Protein AF-A0A383AUW5-F1 (afdb_monomer_lite)

Structure (mmCIF, N/CA/C/O backbone):
data_AF-A0A383AUW5-F1
#
_entry.id   AF-A0A383AUW5-F1
#
loop_
_atom_site.group_PDB
_atom_site.id
_atom_site.type_symbol
_atom_site.label_atom_id
_atom_site.label_alt_id
_atom_site.label_comp_id
_atom_site.label_asym_id
_atom_site.label_entity_id
_atom_site.label_seq_id
_atom_site.pdbx_PDB_ins_code
_atom_site.Cartn_x
_atom_site.Cartn_y
_atom_site.Cartn_z
_atom_site.occupancy
_atom_site.B_iso_or_equiv
_atom_site.auth_seq_id
_atom_site.auth_comp_id
_atom_site.auth_asym_id
_atom_site.auth_atom_id
_atom_site.pdbx_PDB_model_num
ATOM 1 N N . MET A 1 1 ? 10.424 -2.467 -4.030 1.00 92.00 1 MET A N 1
ATOM 2 C CA . MET A 1 1 ? 9.658 -3.271 -3.061 1.00 92.00 1 MET A CA 1
ATOM 3 C C . MET A 1 1 ? 8.206 -3.440 -3.496 1.00 92.00 1 MET A C 1
ATOM 5 O O . MET A 1 1 ? 7.816 -4.571 -3.729 1.00 92.00 1 MET A O 1
ATOM 9 N N . GLY A 1 2 ? 7.433 -2.362 -3.703 1.00 94.75 2 GLY A N 1
ATOM 10 C CA . GLY A 1 2 ? 6.014 -2.470 -4.097 1.00 94.75 2 GLY A CA 1
ATOM 11 C C . GLY A 1 2 ? 5.745 -3.400 -5.287 1.00 94.75 2 GLY A C 1
ATOM 12 O O . GLY A 1 2 ? 4.968 -4.336 -5.158 1.00 94.75 2 GLY A O 1
ATOM 13 N N . ALA A 1 3 ? 6.482 -3.232 -6.393 1.00 96.12 3 ALA A N 1
ATOM 14 C CA . ALA A 1 3 ? 6.329 -4.081 -7.579 1.00 96.12 3 ALA A CA 1
ATOM 15 C C . ALA A 1 3 ? 6.512 -5.585 -7.289 1.00 96.12 3 ALA A C 1
ATOM 17 O O . ALA A 1 3 ? 5.688 -6.393 -7.697 1.00 96.12 3 ALA A O 1
ATOM 18 N N . SER A 1 4 ? 7.541 -5.962 -6.521 1.00 95.94 4 SER A N 1
ATOM 19 C CA . SER A 1 4 ? 7.782 -7.371 -6.184 1.00 95.94 4 SER A CA 1
ATOM 20 C C . SER A 1 4 ? 6.696 -7.963 -5.290 1.00 95.94 4 SER A C 1
ATOM 22 O O . SER A 1 4 ? 6.345 -9.125 -5.451 1.00 95.94 4 SER A O 1
ATOM 24 N N . VAL A 1 5 ? 6.151 -7.170 -4.361 1.00 95.94 5 VAL A N 1
ATOM 25 C CA . VAL A 1 5 ? 5.039 -7.610 -3.504 1.00 95.94 5 VAL A CA 1
ATOM 26 C C . VAL A 1 5 ? 3.761 -7.765 -4.329 1.00 95.94 5 VAL A C 1
ATOM 28 O O . VAL A 1 5 ? 3.068 -8.766 -4.181 1.00 95.94 5 VAL A O 1
ATOM 31 N N . GLY A 1 6 ? 3.493 -6.835 -5.251 1.00 95.56 6 GLY A N 1
ATOM 32 C CA . GLY A 1 6 ? 2.365 -6.931 -6.178 1.00 95.56 6 GLY A CA 1
ATOM 33 C C . GLY A 1 6 ? 2.405 -8.208 -7.022 1.00 95.56 6 GLY A C 1
ATOM 34 O O . GLY A 1 6 ? 1.420 -8.937 -7.077 1.00 95.56 6 GLY A O 1
ATOM 35 N N . VAL A 1 7 ? 3.565 -8.550 -7.594 1.00 94.62 7 VAL A N 1
ATOM 36 C CA . VAL A 1 7 ? 3.743 -9.823 -8.326 1.00 94.62 7 VAL A CA 1
ATOM 37 C C . VAL A 1 7 ? 3.517 -11.038 -7.435 1.00 94.62 7 VAL A C 1
ATOM 39 O O . VAL A 1 7 ? 2.919 -12.014 -7.874 1.00 94.62 7 VAL A O 1
ATOM 42 N N . ALA A 1 8 ? 4.003 -11.012 -6.195 1.00 94.44 8 ALA A N 1
ATOM 43 C CA . ALA A 1 8 ? 3.824 -12.133 -5.278 1.00 94.44 8 ALA A CA 1
ATOM 44 C C . ALA A 1 8 ? 2.348 -12.341 -4.886 1.00 94.44 8 ALA A C 1
ATOM 46 O O . ALA A 1 8 ? 1.936 -13.477 -4.652 1.00 94.44 8 ALA A O 1
ATOM 47 N N . ALA A 1 9 ? 1.557 -11.265 -4.836 1.00 93.50 9 ALA A N 1
ATOM 48 C CA . ALA A 1 9 ? 0.133 -11.314 -4.518 1.00 93.50 9 ALA A CA 1
ATOM 49 C C . ALA A 1 9 ? -0.740 -11.769 -5.699 1.00 93.50 9 ALA A C 1
ATOM 51 O O . ALA A 1 9 ? -1.753 -12.428 -5.469 1.00 93.50 9 ALA A O 1
ATOM 52 N N . SER A 1 10 ? -0.341 -11.467 -6.943 1.00 93.88 10 SER A N 1
ATOM 53 C CA . SER A 1 10 ? -1.170 -11.660 -8.143 1.00 93.88 10 SER A CA 1
ATOM 54 C C . SER A 1 10 ? -1.780 -13.057 -8.347 1.00 93.88 10 SER A C 1
ATOM 56 O O . SER A 1 10 ? -2.892 -13.112 -8.860 1.00 93.88 10 SER A O 1
ATOM 58 N N . PRO A 1 11 ? -1.170 -14.188 -7.925 1.00 93.38 11 PRO A N 1
ATOM 59 C CA . PRO A 1 11 ? -1.800 -15.502 -8.081 1.00 93.38 11 PRO A CA 1
ATOM 60 C C . PRO A 1 11 ? -3.029 -15.734 -7.189 1.00 93.38 11 PRO A C 1
ATOM 62 O O . PRO A 1 11 ? -3.733 -16.718 -7.393 1.00 93.38 11 PRO A O 1
ATOM 65 N N . ASN A 1 12 ? -3.252 -14.889 -6.176 1.00 93.88 12 ASN A N 1
ATOM 66 C CA . ASN A 1 12 ? -4.279 -15.085 -5.147 1.00 93.88 12 ASN A CA 1
ATOM 67 C C . ASN A 1 12 ? -5.390 -14.023 -5.188 1.00 93.88 12 ASN A C 1
ATOM 69 O O . ASN A 1 12 ? -6.233 -14.001 -4.294 1.00 93.88 12 ASN A O 1
ATOM 73 N N . VAL A 1 13 ? -5.365 -13.121 -6.171 1.00 94.94 13 VAL A N 1
ATOM 74 C CA . VAL A 1 13 ? -6.309 -12.001 -6.299 1.00 94.94 13 VAL A CA 1
ATOM 75 C C . VAL A 1 13 ? -6.723 -11.823 -7.757 1.00 94.94 13 VAL A C 1
ATOM 77 O O . VAL A 1 13 ? -5.981 -12.208 -8.658 1.00 94.94 13 VAL A O 1
ATOM 80 N N . ASP A 1 14 ? -7.880 -11.203 -7.996 1.00 95.25 14 ASP A N 1
ATOM 81 C CA . ASP A 1 14 ? -8.392 -10.978 -9.356 1.00 95.25 14 ASP A CA 1
ATOM 82 C C . ASP A 1 14 ? -7.496 -10.039 -10.171 1.00 95.25 14 ASP A C 1
ATOM 84 O O . ASP A 1 14 ? -7.288 -10.226 -11.371 1.00 95.25 14 ASP A O 1
ATOM 88 N N . SER A 1 15 ? -6.958 -9.006 -9.522 1.00 95.00 15 SER A N 1
ATOM 89 C CA . SER A 1 15 ? -6.038 -8.066 -10.150 1.00 95.00 15 SER A CA 1
ATOM 90 C C . SER A 1 15 ? -5.160 -7.362 -9.123 1.00 95.00 15 SER A C 1
ATOM 92 O O . SER A 1 15 ? -5.505 -7.252 -7.947 1.00 95.00 15 SER A O 1
ATOM 94 N N . VAL A 1 16 ? -4.010 -6.868 -9.582 1.00 97.81 16 VAL A N 1
ATOM 95 C CA . VAL A 1 16 ? -3.148 -5.980 -8.800 1.00 97.81 16 VAL A CA 1
ATOM 96 C C . VAL A 1 16 ? -3.009 -4.670 -9.559 1.00 97.81 16 VAL A C 1
ATOM 98 O O . VAL A 1 16 ? -2.374 -4.609 -10.616 1.00 97.81 16 VAL A O 1
ATOM 101 N N . ILE A 1 17 ? -3.623 -3.628 -9.006 1.00 98.19 17 ILE A N 1
ATOM 102 C CA . ILE A 1 17 ? -3.615 -2.274 -9.558 1.00 98.19 17 ILE A CA 1
ATOM 103 C C . ILE A 1 17 ? -2.656 -1.362 -8.785 1.00 98.19 17 ILE A C 1
ATOM 105 O O . ILE A 1 17 ? -2.339 -1.604 -7.620 1.00 98.19 17 ILE A O 1
ATOM 109 N N . TRP A 1 18 ? -2.184 -0.298 -9.432 1.00 98.25 18 TRP A N 1
ATOM 110 C CA . TRP A 1 18 ? -1.379 0.743 -8.790 1.00 98.25 18 TRP A CA 1
ATOM 111 C C . TRP A 1 18 ? -1.683 2.129 -9.372 1.00 98.25 18 TRP A C 1
ATOM 113 O O . TRP A 1 18 ? -2.036 2.257 -10.544 1.00 98.25 18 TRP A O 1
ATOM 123 N N . ALA A 1 19 ? -1.522 3.172 -8.552 1.00 97.69 19 ALA A N 1
ATOM 124 C CA . ALA A 1 19 ? -1.683 4.562 -8.976 1.00 97.69 19 ALA A CA 1
ATOM 125 C C . ALA A 1 19 ? -0.373 5.099 -9.582 1.00 97.69 19 ALA A C 1
ATOM 127 O O . ALA A 1 19 ? 0.582 5.401 -8.852 1.00 97.69 19 ALA A O 1
ATOM 128 N N . GLY A 1 20 ? -0.319 5.170 -10.913 1.00 96.62 20 GLY A N 1
ATOM 129 C CA . GLY A 1 20 ? 0.867 5.558 -11.674 1.00 96.62 20 GLY A CA 1
ATOM 130 C C . GLY A 1 20 ? 0.971 7.037 -12.039 1.00 96.62 20 GLY A C 1
ATOM 131 O O . GLY A 1 20 ? 2.036 7.447 -12.491 1.00 96.62 20 GLY A O 1
ATOM 132 N N . ASP A 1 21 ? -0.071 7.844 -11.836 1.00 96.75 21 ASP A N 1
ATOM 133 C CA . ASP A 1 21 ? -0.002 9.276 -12.157 1.00 96.75 21 ASP A CA 1
ATOM 134 C C . ASP A 1 21 ? 1.106 9.974 -11.348 1.00 96.75 21 ASP A C 1
ATOM 136 O O . ASP A 1 21 ? 1.353 9.663 -10.179 1.00 96.75 21 ASP A O 1
ATOM 140 N N . ASP A 1 22 ? 1.820 10.889 -12.009 1.00 94.44 22 ASP A N 1
ATOM 141 C CA . ASP A 1 22 ? 2.963 11.643 -11.473 1.00 94.44 22 ASP A CA 1
ATOM 142 C C . ASP A 1 22 ? 4.142 10.784 -10.973 1.00 94.44 22 ASP A C 1
ATOM 144 O O . ASP A 1 22 ? 5.042 11.265 -10.272 1.00 94.44 22 ASP A O 1
ATOM 148 N N . ARG A 1 23 ? 4.190 9.495 -11.341 1.00 95.00 23 ARG A N 1
ATOM 149 C CA . ARG A 1 23 ? 5.305 8.610 -10.994 1.00 95.00 23 ARG A CA 1
ATOM 150 C C . ARG A 1 23 ? 6.410 8.665 -12.038 1.00 95.00 23 ARG A C 1
ATOM 152 O O . ARG A 1 23 ? 6.220 8.910 -13.224 1.00 95.00 23 ARG A O 1
ATOM 159 N N . SER A 1 24 ? 7.633 8.435 -11.570 1.00 96.19 24 SER A N 1
ATOM 160 C CA . SER A 1 24 ? 8.810 8.457 -12.433 1.00 96.19 24 SER A CA 1
ATOM 161 C C . SER A 1 24 ? 8.787 7.321 -13.454 1.00 96.19 24 SER A C 1
ATOM 163 O O . SER A 1 24 ? 8.270 6.236 -13.177 1.00 96.19 24 SER A O 1
ATOM 165 N N . LYS A 1 25 ? 9.467 7.518 -14.591 1.00 97.19 25 LYS A N 1
ATOM 166 C CA . LYS A 1 25 ? 9.671 6.481 -15.619 1.00 97.19 25 LYS A CA 1
ATOM 167 C C . LYS A 1 25 ? 10.160 5.153 -15.026 1.00 97.19 25 LYS A C 1
ATOM 169 O O . LYS A 1 25 ? 9.617 4.103 -15.336 1.00 97.19 25 LYS A O 1
ATOM 174 N N . ALA A 1 26 ? 11.111 5.212 -14.093 1.00 96.00 26 ALA A N 1
ATOM 175 C CA . ALA A 1 26 ? 11.635 4.028 -13.414 1.00 96.00 26 ALA A CA 1
ATOM 176 C C . ALA A 1 26 ? 10.576 3.277 -12.580 1.00 96.00 26 ALA A C 1
ATOM 178 O O . ALA A 1 26 ? 10.717 2.084 -12.327 1.00 96.00 26 ALA A O 1
ATOM 179 N N . SER A 1 27 ? 9.537 3.963 -12.095 1.00 95.31 27 SER A N 1
ATOM 180 C CA . SER A 1 27 ? 8.421 3.323 -11.386 1.00 95.31 27 SER A CA 1
ATOM 181 C C . SER A 1 27 ? 7.485 2.611 -12.352 1.00 95.31 27 SER A C 1
ATOM 183 O O . SER A 1 27 ? 7.131 1.468 -12.074 1.00 95.31 27 SER A O 1
ATOM 185 N N . HIS A 1 28 ? 7.182 3.233 -13.495 1.00 97.19 28 HIS A N 1
ATOM 186 C CA . HIS A 1 28 ? 6.437 2.592 -14.579 1.00 97.19 28 HIS A CA 1
ATOM 187 C C . HIS A 1 28 ? 7.158 1.345 -15.094 1.00 97.19 28 HIS A C 1
ATOM 189 O O . HIS A 1 28 ? 6.580 0.271 -15.062 1.00 97.19 28 HIS A O 1
ATOM 195 N N . GLU A 1 29 ? 8.452 1.439 -15.415 1.00 96.62 29 GLU A N 1
ATOM 196 C CA . GLU A 1 29 ? 9.237 0.295 -15.909 1.00 96.62 29 GLU A CA 1
ATOM 197 C C . GLU A 1 29 ? 9.203 -0.904 -14.944 1.00 96.62 29 GLU A C 1
ATOM 199 O O . GLU A 1 29 ? 9.066 -2.049 -15.370 1.00 96.62 29 GLU A O 1
ATOM 204 N N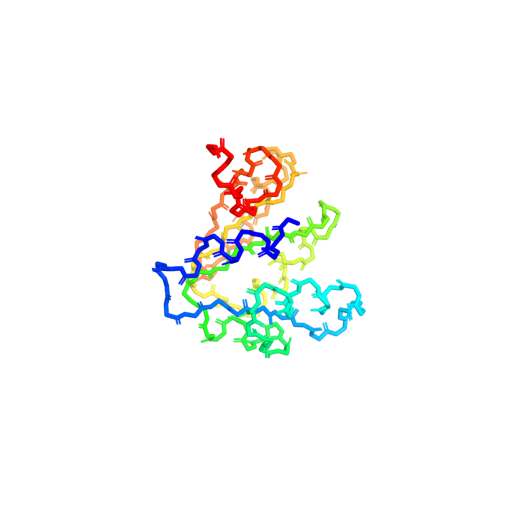 . ARG A 1 30 ? 9.283 -0.658 -13.627 1.00 95.38 30 ARG A N 1
ATOM 205 C CA . ARG A 1 30 ? 9.162 -1.724 -12.618 1.00 95.38 30 ARG A CA 1
ATOM 206 C C . ARG A 1 30 ? 7.758 -2.315 -12.538 1.00 95.38 30 ARG A C 1
ATOM 208 O O . ARG A 1 30 ? 7.645 -3.505 -12.267 1.00 95.38 30 ARG A O 1
ATOM 215 N N . ALA A 1 31 ? 6.720 -1.495 -12.679 1.00 95.69 31 ALA A N 1
ATOM 216 C CA . ALA A 1 31 ? 5.333 -1.942 -12.623 1.00 95.69 31 ALA A CA 1
ATOM 217 C C . ALA A 1 31 ? 4.949 -2.734 -13.881 1.00 95.69 31 ALA A C 1
ATOM 219 O O . ALA A 1 31 ? 4.333 -3.789 -13.764 1.00 95.69 31 ALA A O 1
ATOM 220 N N . ASP A 1 32 ? 5.406 -2.287 -15.051 1.00 95.62 32 ASP A N 1
ATOM 221 C CA . ASP A 1 32 ? 5.203 -2.955 -16.336 1.00 95.62 32 ASP A CA 1
ATOM 222 C C . ASP A 1 32 ? 5.911 -4.315 -16.360 1.00 95.62 32 ASP A C 1
ATOM 224 O O . ASP A 1 32 ? 5.302 -5.329 -16.691 1.00 95.62 32 ASP A O 1
ATOM 228 N N . ALA A 1 33 ? 7.172 -4.373 -15.908 1.00 93.81 33 ALA A N 1
ATOM 229 C CA . ALA A 1 33 ? 7.904 -5.635 -15.758 1.00 93.81 33 ALA A CA 1
ATOM 230 C C . ALA A 1 33 ? 7.241 -6.599 -14.754 1.00 93.81 33 ALA A C 1
ATOM 232 O O . ALA A 1 33 ? 7.440 -7.810 -14.824 1.00 93.81 33 ALA A O 1
ATOM 233 N N . ALA A 1 34 ? 6.458 -6.059 -13.820 1.00 93.88 34 ALA A N 1
ATOM 234 C CA . ALA A 1 34 ? 5.673 -6.800 -12.843 1.00 93.88 34 ALA A CA 1
ATOM 235 C C . ALA A 1 34 ? 4.245 -7.134 -13.327 1.00 93.88 34 ALA A C 1
ATOM 237 O O . ALA A 1 34 ? 3.514 -7.817 -12.614 1.00 93.88 34 ALA A O 1
ATOM 238 N N . GLY A 1 35 ? 3.826 -6.664 -14.506 1.00 94.81 35 GLY A N 1
ATOM 239 C CA . GLY A 1 35 ? 2.465 -6.860 -15.010 1.00 94.81 35 GLY A CA 1
ATOM 240 C C . GLY A 1 35 ? 1.380 -6.203 -14.149 1.00 94.81 35 GLY A C 1
ATOM 241 O O . GLY A 1 35 ? 0.253 -6.692 -14.122 1.00 94.81 35 GLY A O 1
ATOM 242 N N . LEU A 1 36 ? 1.707 -5.132 -13.414 1.00 97.00 36 LEU A N 1
ATOM 243 C CA . LEU A 1 36 ? 0.732 -4.411 -12.592 1.00 97.00 36 LEU A CA 1
ATOM 244 C C . LEU A 1 36 ? -0.108 -3.469 -13.451 1.00 97.00 36 LEU A C 1
ATOM 246 O O . LEU A 1 36 ? 0.408 -2.769 -14.322 1.00 97.00 36 LEU A O 1
ATOM 250 N N . ILE A 1 37 ? -1.400 -3.386 -13.156 1.00 98.06 37 ILE A N 1
ATOM 251 C CA . ILE A 1 37 ? -2.334 -2.571 -13.931 1.00 98.06 37 ILE A CA 1
ATOM 252 C C . ILE A 1 37 ? -2.293 -1.131 -13.408 1.00 98.06 37 ILE A C 1
ATOM 254 O O . ILE A 1 37 ? -2.643 -0.862 -12.260 1.00 98.06 37 ILE A O 1
ATOM 258 N N . ASN A 1 38 ? -1.860 -0.183 -14.239 1.00 97.81 38 ASN A N 1
ATOM 259 C CA . ASN A 1 38 ? -1.902 1.231 -13.871 1.00 97.81 38 ASN A CA 1
ATOM 260 C C . ASN A 1 38 ? -3.353 1.743 -13.908 1.00 97.81 38 ASN A C 1
ATOM 262 O O . ASN A 1 38 ? -3.943 1.835 -14.983 1.00 97.81 38 ASN A O 1
ATOM 266 N N . CYS A 1 39 ? -3.912 2.111 -12.753 1.00 98.00 39 CYS A N 1
ATOM 267 C CA . CYS A 1 39 ? -5.244 2.715 -12.653 1.00 98.00 39 CYS A CA 1
ATOM 268 C C . CYS A 1 39 ? -5.217 4.255 -12.720 1.00 98.00 39 CYS A C 1
ATOM 270 O O . CYS A 1 39 ? -6.254 4.901 -12.563 1.00 98.00 39 CYS A O 1
ATOM 272 N N . GLY A 1 40 ? -4.048 4.856 -12.952 1.00 97.94 40 GLY A N 1
ATOM 273 C CA . GLY A 1 40 ? -3.842 6.299 -13.031 1.00 97.94 40 GLY A CA 1
ATOM 274 C C . GLY A 1 40 ? -3.850 6.943 -11.650 1.00 97.94 40 GLY A C 1
ATOM 275 O O . GLY A 1 40 ? -2.891 6.809 -10.886 1.00 97.94 40 GLY A O 1
ATOM 276 N N . LYS A 1 41 ? -4.942 7.634 -11.324 1.00 97.12 41 LYS A N 1
ATOM 277 C CA . LYS A 1 41 ? -5.064 8.428 -10.099 1.00 97.12 41 LYS A CA 1
ATOM 278 C C . LYS A 1 41 ? -5.333 7.597 -8.845 1.00 97.12 41 LYS A C 1
ATOM 280 O O . LYS A 1 41 ? -5.830 6.470 -8.907 1.00 97.12 41 LYS A O 1
ATOM 285 N N . LEU A 1 42 ? -5.064 8.200 -7.686 1.00 97.00 42 LEU A N 1
ATOM 286 C CA . LEU A 1 42 ? -5.295 7.582 -6.380 1.00 97.00 42 LEU A CA 1
ATOM 287 C C . LEU A 1 42 ? -6.788 7.342 -6.101 1.00 97.00 42 LEU A C 1
ATOM 289 O O . LEU A 1 42 ? -7.136 6.347 -5.474 1.00 97.00 42 LEU A O 1
ATOM 293 N N . GLU A 1 43 ? -7.673 8.193 -6.622 1.00 97.94 43 GLU A N 1
ATOM 294 C CA . GLU A 1 43 ? -9.129 8.027 -6.548 1.00 97.94 43 GLU A CA 1
ATOM 295 C C . GLU A 1 43 ? -9.557 6.677 -7.133 1.00 97.94 43 GLU A C 1
ATOM 297 O O . GLU A 1 43 ? -10.289 5.919 -6.495 1.00 97.94 43 GLU A O 1
ATOM 302 N N . ASN A 1 44 ? -9.037 6.337 -8.316 1.00 98.25 44 ASN A N 1
ATOM 303 C CA . ASN A 1 44 ? -9.337 5.071 -8.979 1.00 98.25 44 ASN A CA 1
ATOM 304 C C . ASN A 1 44 ? -8.834 3.884 -8.151 1.00 98.25 44 ASN A C 1
ATOM 306 O O . ASN A 1 44 ? -9.548 2.892 -8.024 1.00 98.25 44 ASN A O 1
ATOM 310 N N . LEU A 1 45 ? -7.650 4.010 -7.536 1.00 97.94 45 LEU A N 1
ATOM 311 C CA . LEU A 1 45 ? -7.111 2.991 -6.634 1.00 97.94 45 LEU A CA 1
ATOM 312 C C . LEU A 1 45 ? -8.072 2.734 -5.465 1.00 97.94 45 LEU A C 1
ATOM 314 O O . LEU A 1 45 ? -8.391 1.583 -5.185 1.00 97.94 45 LEU A O 1
ATOM 318 N N . THR A 1 46 ? -8.578 3.789 -4.817 1.00 97.94 46 THR A N 1
ATOM 319 C CA . THR A 1 46 ? -9.504 3.658 -3.677 1.00 97.94 46 THR A CA 1
ATOM 320 C C . THR A 1 46 ? -10.880 3.109 -4.048 1.00 97.94 46 THR A C 1
ATOM 322 O O . THR A 1 46 ? -11.507 2.457 -3.221 1.00 97.94 46 THR A O 1
ATOM 325 N N . GLN A 1 47 ? -11.350 3.339 -5.276 1.00 97.75 47 GLN A N 1
ATOM 326 C CA . GLN A 1 47 ? -12.653 2.848 -5.742 1.00 97.75 47 GLN A CA 1
ATOM 327 C C . GLN A 1 47 ? -12.623 1.386 -6.198 1.00 97.75 47 GLN A C 1
ATOM 329 O O . GLN A 1 47 ? -13.660 0.731 -6.189 1.00 97.75 47 GLN A O 1
ATOM 334 N N . GLN A 1 48 ? -11.462 0.895 -6.635 1.00 97.75 48 GLN A N 1
ATOM 335 C CA . GLN A 1 48 ? -11.315 -0.427 -7.254 1.00 97.75 48 GLN A CA 1
ATOM 336 C C . GLN A 1 48 ? -10.607 -1.450 -6.355 1.00 97.75 48 GLN A C 1
ATOM 338 O O . GLN A 1 48 ? -10.488 -2.607 -6.745 1.00 97.75 48 GLN A O 1
ATOM 343 N N . SER A 1 49 ? -10.113 -1.041 -5.182 1.00 98.06 49 SER A N 1
ATOM 344 C CA . SER A 1 49 ? -9.395 -1.928 -4.260 1.00 98.06 49 SER A CA 1
ATOM 345 C C . SER A 1 49 ? -10.267 -2.331 -3.076 1.00 98.06 49 SER A C 1
ATOM 347 O O . SER A 1 49 ? -10.877 -1.475 -2.448 1.00 98.06 49 SER A O 1
ATOM 349 N N . ASP A 1 50 ? -10.220 -3.598 -2.673 1.00 97.25 50 ASP A N 1
ATOM 350 C CA . ASP A 1 50 ? -10.680 -4.019 -1.339 1.00 97.25 50 ASP A CA 1
ATOM 351 C C . ASP A 1 50 ? -9.576 -3.841 -0.281 1.0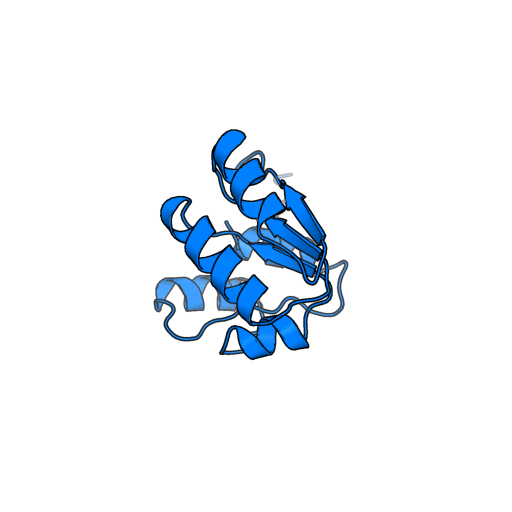0 97.25 50 ASP A C 1
ATOM 353 O O . ASP A 1 50 ? -9.831 -3.571 0.897 1.00 97.25 50 ASP A O 1
ATOM 357 N N . VAL A 1 51 ? -8.319 -3.969 -0.720 1.00 98.06 51 VAL A N 1
ATOM 358 C CA . VAL A 1 51 ? -7.108 -3.889 0.102 1.00 98.06 51 VAL A CA 1
ATOM 359 C C . VAL A 1 51 ? -6.072 -3.009 -0.593 1.00 98.06 51 VAL A C 1
ATOM 361 O O . VAL A 1 51 ? -5.761 -3.217 -1.763 1.00 98.06 51 VAL A O 1
ATOM 364 N N . ILE A 1 52 ? -5.493 -2.057 0.137 1.00 98.31 52 ILE A N 1
ATOM 365 C CA . ILE A 1 52 ? -4.395 -1.205 -0.329 1.00 98.31 52 ILE A CA 1
ATOM 366 C C . ILE A 1 52 ? -3.147 -1.514 0.493 1.00 98.31 52 ILE A C 1
ATOM 368 O O . ILE A 1 52 ? -3.132 -1.329 1.708 1.00 98.31 52 ILE A O 1
ATOM 372 N N . LEU A 1 53 ? -2.075 -1.931 -0.183 1.00 98.12 53 LEU A N 1
ATOM 373 C CA . LEU A 1 53 ? -0.745 -2.069 0.411 1.00 98.12 53 LEU A CA 1
ATOM 374 C C . LEU A 1 53 ? 0.063 -0.791 0.153 1.00 98.12 53 LEU A C 1
ATOM 376 O O . LEU A 1 53 ? 0.451 -0.509 -0.983 1.00 98.12 53 LEU A O 1
ATOM 380 N N . SER A 1 54 ? 0.340 -0.017 1.201 1.00 97.88 54 SER A N 1
ATOM 381 C CA . SER A 1 54 ? 1.153 1.199 1.105 1.00 97.88 54 SER A CA 1
ATOM 382 C C . SER A 1 54 ? 2.637 0.861 1.231 1.00 97.88 54 SER A C 1
ATOM 384 O O . SER A 1 54 ? 3.109 0.511 2.309 1.00 97.88 54 SER A O 1
ATOM 386 N N . ILE A 1 55 ? 3.371 0.942 0.115 1.00 96.69 55 ILE A N 1
ATOM 387 C CA . ILE A 1 55 ? 4.813 0.657 0.045 1.00 96.69 55 ILE A CA 1
ATOM 388 C C . ILE A 1 55 ? 5.524 1.807 -0.683 1.00 96.69 55 ILE A C 1
ATOM 390 O O . ILE A 1 55 ? 5.687 1.794 -1.907 1.00 96.69 55 ILE A O 1
ATOM 394 N N . CYS A 1 56 ? 5.971 2.799 0.075 1.00 94.50 56 CYS A N 1
ATOM 395 C CA . CYS A 1 56 ? 6.634 4.017 -0.375 1.00 94.50 56 CYS A CA 1
ATOM 396 C C . CYS A 1 56 ? 7.866 4.347 0.502 1.00 94.50 56 CYS A C 1
ATOM 398 O O . CYS A 1 56 ? 8.187 3.626 1.450 1.00 94.50 56 CYS A O 1
ATOM 400 N N . PRO A 1 57 ? 8.628 5.409 0.186 1.00 94.25 57 PRO A N 1
ATOM 401 C CA . PRO A 1 57 ? 9.628 5.931 1.111 1.00 94.25 57 PRO A CA 1
ATOM 402 C C . PRO A 1 57 ? 8.994 6.327 2.464 1.00 94.25 57 PRO A C 1
ATOM 404 O O . PRO A 1 57 ? 7.916 6.923 2.469 1.00 94.25 57 PRO A O 1
ATOM 407 N N . PRO A 1 58 ? 9.647 6.075 3.619 1.00 9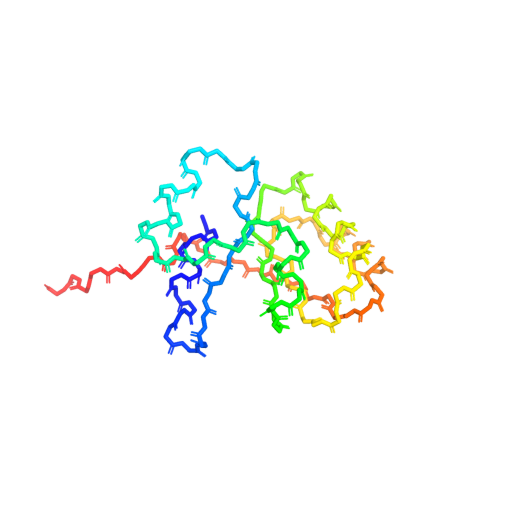4.50 58 PRO A N 1
ATOM 408 C CA . PRO A 1 58 ? 9.060 6.347 4.940 1.00 94.50 58 PRO A CA 1
ATOM 409 C C . PRO A 1 58 ? 8.641 7.802 5.196 1.00 94.50 58 PRO A C 1
ATOM 411 O O . PRO A 1 58 ? 7.753 8.063 6.007 1.00 94.50 58 PRO A O 1
ATOM 414 N N . HIS A 1 59 ?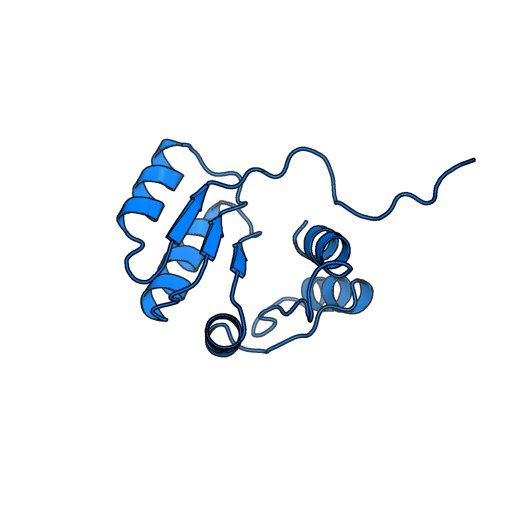 9.275 8.765 4.520 1.00 95.06 59 HIS A N 1
ATOM 415 C CA . HIS A 1 59 ? 8.922 10.181 4.644 1.00 95.06 59 HIS A CA 1
ATOM 416 C C . HIS A 1 59 ? 7.584 10.526 3.972 1.00 95.06 59 HIS A C 1
ATOM 418 O O . HIS A 1 59 ? 6.939 11.482 4.393 1.00 95.06 59 HIS A O 1
ATOM 424 N N . ASP A 1 60 ? 7.131 9.720 3.007 1.00 96.12 60 ASP A N 1
ATOM 425 C CA . ASP A 1 60 ? 5.871 9.931 2.287 1.00 96.12 60 ASP A CA 1
ATOM 426 C C . ASP A 1 60 ? 4.662 9.287 2.984 1.00 96.12 60 ASP A C 1
ATOM 428 O O . ASP A 1 60 ? 3.524 9.654 2.688 1.00 96.12 60 ASP A O 1
ATOM 432 N N . ALA A 1 61 ? 4.887 8.358 3.923 1.00 96.75 61 ALA A N 1
ATOM 433 C CA . ALA A 1 61 ? 3.841 7.523 4.530 1.00 96.75 61 ALA A CA 1
ATOM 434 C C . ALA A 1 61 ? 2.660 8.342 5.083 1.00 96.75 61 ALA A C 1
ATOM 436 O O . ALA A 1 61 ? 1.499 8.051 4.808 1.00 96.75 61 ALA A O 1
ATOM 437 N N . GLU A 1 62 ? 2.949 9.433 5.793 1.00 97.56 62 GLU A N 1
ATOM 438 C CA . GLU A 1 62 ? 1.918 10.308 6.358 1.00 97.56 62 GLU A CA 1
ATOM 439 C C . GLU A 1 62 ? 1.095 11.032 5.283 1.00 97.56 62 GLU A C 1
ATOM 441 O O . GLU A 1 62 ? -0.124 11.148 5.405 1.00 97.56 62 GLU A O 1
ATOM 446 N N . SER A 1 63 ? 1.742 11.489 4.207 1.00 97.31 63 SER A N 1
ATOM 447 C CA . SER A 1 63 ? 1.052 12.118 3.076 1.00 97.31 63 SER A CA 1
ATOM 448 C C . SER A 1 63 ? 0.116 11.124 2.382 1.00 97.31 63 SER A C 1
ATOM 450 O O . SER A 1 63 ? -1.027 11.458 2.055 1.00 97.31 63 SER A O 1
ATOM 452 N N . VAL A 1 64 ? 0.563 9.874 2.227 1.00 97.06 64 VAL A N 1
ATOM 453 C CA . VAL A 1 64 ? -0.248 8.790 1.660 1.00 97.06 64 VAL A CA 1
ATOM 454 C C . VAL A 1 64 ? -1.454 8.490 2.549 1.00 97.06 64 VAL A C 1
ATOM 456 O O . VAL A 1 64 ? -2.577 8.487 2.048 1.00 97.06 64 VAL A O 1
ATOM 459 N N . VAL A 1 65 ? -1.261 8.318 3.862 1.00 97.62 65 VAL A N 1
ATOM 460 C CA . VAL A 1 65 ? -2.363 8.071 4.811 1.00 97.62 65 VAL A CA 1
ATOM 461 C C . VAL A 1 65 ? -3.401 9.189 4.763 1.00 97.62 65 VAL A C 1
ATOM 463 O O . VAL A 1 65 ? -4.598 8.907 4.701 1.00 97.62 65 VAL A O 1
ATOM 466 N N . ARG A 1 66 ? -2.967 10.456 4.734 1.00 97.25 66 ARG A N 1
ATOM 467 C CA . ARG A 1 66 ? -3.875 11.608 4.601 1.00 97.25 66 ARG A CA 1
ATOM 468 C C . ARG A 1 66 ? -4.645 11.570 3.284 1.00 97.25 66 ARG A C 1
ATOM 470 O O . ARG A 1 66 ? -5.853 11.780 3.286 1.00 97.25 66 ARG A O 1
ATOM 477 N N . SER A 1 67 ? -3.969 11.265 2.178 1.00 97.12 67 SER A N 1
ATOM 478 C CA . SER A 1 67 ? -4.592 11.201 0.852 1.00 97.12 67 SER A CA 1
ATOM 479 C C . SER A 1 67 ? -5.660 10.106 0.785 1.00 97.12 67 SER A C 1
ATOM 481 O O . SER A 1 67 ? -6.788 10.378 0.391 1.00 97.12 67 SER A O 1
ATOM 483 N N . ILE A 1 68 ? -5.351 8.896 1.262 1.00 97.75 68 ILE A N 1
ATOM 484 C CA . ILE A 1 68 ? -6.309 7.781 1.314 1.00 97.75 68 ILE A CA 1
ATOM 485 C C . ILE A 1 68 ? -7.468 8.076 2.280 1.00 97.75 68 ILE A C 1
ATOM 487 O O . ILE A 1 68 ? -8.621 7.784 1.965 1.00 97.75 68 ILE A O 1
ATOM 491 N N . SER A 1 69 ? -7.190 8.700 3.430 1.00 96.25 69 SER A N 1
ATOM 492 C CA . SER A 1 69 ? -8.227 9.098 4.396 1.00 96.25 69 SER A CA 1
ATOM 493 C C . SER A 1 69 ? -9.189 10.136 3.818 1.00 96.25 69 SER A C 1
ATOM 495 O O . SER A 1 69 ? -10.397 10.027 4.019 1.00 96.25 69 SER A O 1
ATOM 497 N N . ASN A 1 70 ? -8.673 11.121 3.074 1.00 97.06 70 ASN A N 1
ATOM 498 C CA . ASN A 1 70 ? -9.479 12.150 2.410 1.00 97.06 70 ASN A CA 1
ATOM 499 C C . ASN A 1 70 ? -10.375 11.570 1.311 1.00 97.06 70 ASN A C 1
ATOM 501 O O . ASN A 1 70 ? -11.463 12.086 1.073 1.00 97.06 70 ASN A O 1
ATOM 505 N N . LEU A 1 71 ? -9.931 10.486 0.675 1.00 97.69 71 LEU A N 1
ATOM 506 C CA . LEU A 1 71 ? -10.712 9.719 -0.295 1.00 97.69 71 LEU A CA 1
ATOM 507 C C . LEU A 1 71 ? -11.703 8.746 0.361 1.00 97.69 71 LEU A C 1
ATOM 509 O O . LEU A 1 71 ? -12.399 8.022 -0.343 1.00 97.69 71 LEU A O 1
ATOM 513 N N . GLN A 1 72 ? -11.786 8.743 1.697 1.00 97.38 72 GLN A N 1
ATOM 514 C CA . GLN A 1 72 ? -12.748 7.965 2.478 1.00 97.38 72 GLN A CA 1
ATOM 515 C C . GLN A 1 72 ? -12.718 6.466 2.157 1.00 97.38 72 GLN A C 1
ATOM 517 O O . GLN A 1 72 ? -13.757 5.809 2.143 1.00 97.38 72 GLN A O 1
ATOM 522 N N . PHE A 1 73 ? -11.525 5.926 1.901 1.00 97.94 73 PHE A N 1
ATOM 523 C CA . PHE A 1 73 ? -11.359 4.521 1.551 1.00 97.94 73 PHE A CA 1
ATOM 524 C C . PHE A 1 73 ? -11.924 3.596 2.649 1.00 97.94 73 PHE A C 1
ATOM 526 O O . PHE A 1 73 ? -11.425 3.642 3.779 1.00 97.94 73 PHE A O 1
ATOM 533 N N . PRO A 1 74 ? -12.932 2.755 2.343 1.00 97.31 74 PRO A N 1
ATOM 534 C CA . PRO A 1 74 ? -13.603 1.941 3.355 1.00 97.31 74 PRO A CA 1
ATOM 535 C C . PRO A 1 74 ? -12.953 0.569 3.587 1.00 97.31 74 PRO A C 1
ATOM 537 O O . PRO A 1 74 ? -13.345 -0.146 4.509 1.00 97.31 74 PRO A O 1
ATOM 540 N N . GLY A 1 75 ? -11.989 0.181 2.748 1.00 97.56 75 GLY A N 1
ATOM 541 C CA . GLY A 1 75 ? -11.359 -1.137 2.783 1.00 97.56 75 GLY A CA 1
ATOM 542 C C . GLY A 1 75 ? -10.225 -1.271 3.803 1.00 97.56 75 GLY A C 1
ATOM 543 O O . GLY A 1 75 ? -10.126 -0.530 4.788 1.00 97.56 75 GLY A O 1
ATOM 544 N N . LEU A 1 76 ? -9.350 -2.248 3.558 1.00 98.19 76 LEU A N 1
ATOM 545 C CA . LEU A 1 76 ? -8.172 -2.508 4.387 1.00 98.19 76 LEU A CA 1
ATOM 546 C C . LEU A 1 76 ? -6.971 -1.717 3.864 1.00 98.19 76 LEU A C 1
ATOM 548 O O . LEU A 1 76 ? -6.454 -2.001 2.786 1.00 98.19 76 LEU A O 1
ATOM 552 N N . PHE A 1 77 ? -6.500 -0.736 4.626 1.00 98.50 77 PHE A N 1
ATOM 553 C CA . PHE A 1 77 ? -5.259 -0.024 4.348 1.00 98.50 77 PHE A CA 1
ATOM 554 C C . PHE A 1 77 ? -4.130 -0.618 5.191 1.00 98.50 77 PHE A C 1
ATOM 556 O O . PHE A 1 77 ? -4.129 -0.493 6.413 1.00 98.50 77 PHE A O 1
ATOM 563 N N . VAL A 1 78 ? -3.164 -1.263 4.542 1.00 98.38 78 VAL A N 1
ATOM 564 C CA . VAL A 1 78 ? -2.001 -1.863 5.201 1.00 98.38 78 VAL A CA 1
ATOM 565 C C . VAL A 1 78 ? -0.792 -0.961 4.986 1.00 98.38 78 VAL A C 1
ATOM 567 O O . VAL A 1 78 ? -0.251 -0.887 3.877 1.00 98.38 78 VAL A O 1
ATOM 570 N N . ASP A 1 79 ? -0.353 -0.276 6.039 1.00 98.00 79 ASP A N 1
ATOM 571 C CA . ASP A 1 79 ? 0.883 0.500 6.010 1.00 98.00 79 ASP A CA 1
ATOM 572 C C . ASP A 1 79 ? 2.074 -0.453 6.105 1.00 98.00 79 ASP A C 1
ATOM 574 O O . ASP A 1 79 ? 2.329 -1.021 7.157 1.00 98.00 79 ASP A O 1
ATOM 578 N N . CYS A 1 80 ? 2.779 -0.658 4.993 1.00 97.62 80 CYS A N 1
ATOM 579 C CA . CYS A 1 80 ? 3.956 -1.522 4.921 1.00 97.62 80 CYS A CA 1
ATOM 580 C C . CYS A 1 80 ? 5.270 -0.720 4.943 1.00 97.62 80 CYS A C 1
ATOM 582 O O . CYS A 1 80 ? 6.327 -1.239 4.562 1.00 97.62 80 CYS A O 1
ATOM 584 N N . ASN A 1 81 ? 5.212 0.567 5.296 1.00 97.12 81 ASN A N 1
ATOM 585 C CA . ASN A 1 81 ? 6.364 1.454 5.297 1.00 97.12 81 ASN A CA 1
ATOM 586 C C . ASN A 1 81 ? 7.212 1.251 6.555 1.00 97.12 81 ASN A C 1
ATOM 588 O O . ASN A 1 81 ? 6.709 1.006 7.646 1.00 97.12 81 ASN A O 1
ATOM 592 N N . ALA A 1 82 ? 8.528 1.423 6.426 1.00 95.81 82 ALA A N 1
ATOM 593 C CA . ALA A 1 82 ? 9.448 1.345 7.560 1.00 95.81 82 ALA A CA 1
ATOM 594 C C . ALA A 1 82 ? 9.383 2.625 8.422 1.00 95.81 82 ALA A C 1
ATOM 596 O O . ALA A 1 82 ? 10.262 3.485 8.337 1.00 95.81 82 ALA A O 1
ATOM 597 N N . ILE A 1 83 ? 8.320 2.766 9.219 1.00 97.25 83 ILE A N 1
ATOM 598 C CA . ILE A 1 83 ? 8.076 3.883 10.146 1.00 97.25 83 ILE A CA 1
ATOM 599 C C . ILE A 1 83 ? 8.154 3.428 11.613 1.00 97.25 83 ILE A C 1
ATOM 601 O O . ILE A 1 83 ? 8.190 2.236 11.908 1.00 97.25 83 ILE A O 1
ATOM 605 N N . SER A 1 84 ? 8.235 4.376 12.554 1.00 97.50 84 SER A N 1
ATOM 606 C CA . SER A 1 84 ? 8.313 4.049 13.984 1.00 97.50 84 SER A CA 1
ATOM 607 C C . SER A 1 84 ? 6.959 3.588 14.549 1.00 97.50 84 SER A C 1
ATOM 609 O O . SER A 1 84 ? 5.914 4.025 14.055 1.00 97.50 84 SER A O 1
ATOM 611 N N . PRO A 1 85 ? 6.952 2.801 15.645 1.00 97.44 85 PRO A N 1
ATOM 612 C CA . PRO A 1 85 ? 5.719 2.425 16.342 1.00 97.44 85 PRO A CA 1
ATOM 613 C C . PRO A 1 85 ? 4.891 3.632 16.803 1.00 97.44 85 PRO A C 1
ATOM 615 O O . PRO A 1 85 ? 3.666 3.616 16.760 1.00 97.44 85 PRO A O 1
ATOM 618 N N . GLU A 1 86 ? 5.544 4.720 17.211 1.00 97.94 86 GLU A N 1
ATOM 619 C CA . GLU A 1 86 ? 4.842 5.954 17.570 1.00 97.94 86 GLU A CA 1
ATOM 620 C C . GLU A 1 86 ? 4.121 6.552 16.355 1.00 97.94 86 GLU A C 1
ATOM 622 O O . GLU A 1 86 ? 2.951 6.928 16.445 1.00 97.94 86 GLU A O 1
ATOM 627 N N . LYS A 1 87 ? 4.792 6.581 15.196 1.00 97.38 87 LYS A N 1
ATOM 628 C CA . LYS A 1 87 ? 4.225 7.138 13.970 1.00 97.38 87 LYS A CA 1
ATOM 629 C C . LYS A 1 87 ? 3.051 6.304 13.462 1.00 97.38 87 LYS A C 1
ATOM 631 O O . LYS A 1 87 ? 2.010 6.877 13.162 1.00 97.38 87 LYS A O 1
ATOM 636 N N . THR A 1 88 ? 3.170 4.974 13.426 1.00 97.88 88 THR A N 1
ATOM 637 C CA . THR A 1 88 ? 2.058 4.105 12.994 1.00 97.88 88 THR A CA 1
ATOM 638 C C . THR A 1 88 ? 0.841 4.250 13.926 1.00 97.88 88 THR A C 1
ATOM 640 O O . THR A 1 88 ? -0.286 4.353 13.449 1.00 97.88 88 THR A O 1
ATOM 643 N N . CYS A 1 89 ? 1.047 4.412 15.245 1.00 97.81 89 CYS A N 1
ATOM 644 C CA . CYS A 1 89 ? -0.034 4.706 16.199 1.00 97.81 89 CYS A CA 1
ATOM 645 C C . CYS A 1 89 ? -0.721 6.056 15.931 1.00 97.81 89 CYS A C 1
ATOM 647 O O . CYS A 1 89 ? -1.940 6.177 16.040 1.00 97.81 89 CYS A O 1
ATOM 649 N N . GLN A 1 90 ? 0.043 7.099 15.605 1.00 97.38 90 GLN A N 1
ATOM 650 C CA . GLN A 1 90 ? -0.523 8.411 15.275 1.00 97.38 90 GLN A CA 1
ATOM 651 C C . GLN A 1 90 ? -1.347 8.357 13.981 1.00 97.38 90 GLN A C 1
ATOM 653 O O . GLN A 1 90 ? -2.463 8.878 13.935 1.00 97.38 90 GLN A O 1
ATOM 658 N N . LEU A 1 91 ? -0.817 7.697 12.948 1.00 97.44 91 LEU A N 1
ATOM 659 C CA . LEU A 1 91 ? -1.475 7.566 11.650 1.00 97.44 91 LEU A CA 1
ATOM 660 C C . LEU A 1 91 ? -2.752 6.725 11.747 1.00 97.44 91 LEU A C 1
ATOM 662 O O . LEU A 1 91 ? -3.797 7.163 11.260 1.00 97.44 91 LEU A O 1
ATOM 666 N N . SER A 1 92 ? -2.712 5.593 12.452 1.00 97.19 92 SER A N 1
ATOM 667 C CA . SER A 1 92 ? -3.882 4.731 12.652 1.00 97.19 92 SER A CA 1
ATOM 668 C C . SER A 1 92 ? -5.018 5.450 13.385 1.00 97.19 92 SER A C 1
ATOM 670 O O . SER A 1 92 ? -6.172 5.367 12.970 1.00 97.19 92 SER A O 1
ATOM 672 N N . ASN A 1 93 ? -4.700 6.267 14.396 1.00 95.88 93 ASN A N 1
ATOM 673 C CA . ASN A 1 93 ? -5.683 7.092 15.101 1.00 95.88 93 ASN A CA 1
ATOM 674 C C . ASN A 1 93 ? -6.358 8.144 14.206 1.00 95.88 93 ASN A C 1
ATOM 676 O O . ASN A 1 93 ? -7.467 8.587 14.521 1.00 95.88 93 ASN A O 1
ATOM 680 N N . SER A 1 94 ? -5.713 8.559 13.114 1.00 93.62 94 SER A N 1
ATOM 681 C CA . SER A 1 94 ? -6.261 9.528 12.157 1.00 93.62 94 SER A CA 1
ATOM 682 C C . SER A 1 94 ? -7.106 8.890 11.045 1.00 93.62 94 SER A C 1
ATOM 684 O O . SER A 1 94 ? -7.905 9.586 10.420 1.00 93.62 94 SER A O 1
ATOM 686 N N . PHE A 1 95 ? -6.994 7.574 10.836 1.00 95.69 95 PHE A N 1
ATOM 687 C CA . PHE A 1 95 ? -7.708 6.836 9.793 1.00 95.69 95 PHE A CA 1
ATOM 688 C C . PHE A 1 95 ? -9.118 6.448 10.271 1.00 95.69 95 PHE A C 1
ATOM 690 O O . PHE A 1 95 ? -9.262 5.793 11.302 1.00 95.69 95 PHE A O 1
ATOM 697 N N . LYS A 1 96 ? -10.178 6.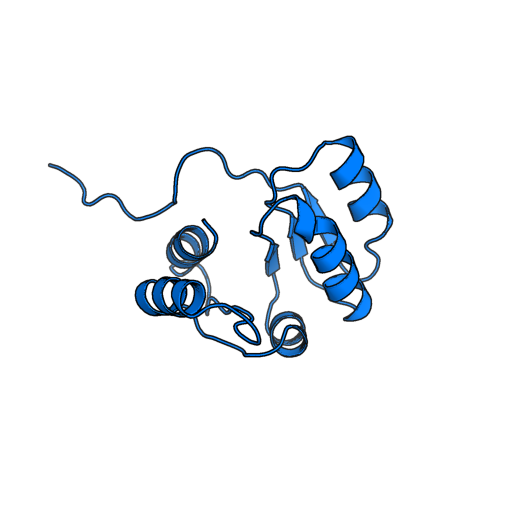894 9.576 1.00 93.06 96 LYS A N 1
ATOM 698 C CA . LYS A 1 96 ? -11.570 6.794 10.084 1.00 93.06 96 LYS A CA 1
ATOM 699 C C . LYS A 1 96 ? -12.548 5.993 9.232 1.00 93.06 96 LYS A C 1
ATOM 701 O O . LYS A 1 96 ? -13.521 5.490 9.782 1.00 93.06 96 LYS A O 1
ATOM 706 N N . PHE A 1 97 ? -12.336 5.916 7.921 1.00 93.44 97 PHE A N 1
ATOM 707 C CA . PHE A 1 97 ? -13.339 5.366 7.000 1.00 93.44 97 PHE A CA 1
ATOM 708 C C . PHE A 1 97 ? -13.184 3.865 6.747 1.00 93.44 97 PHE A C 1
ATOM 710 O O . PHE A 1 97 ? -14.175 3.211 6.439 1.00 93.44 97 PHE A O 1
ATOM 717 N N . GLY A 1 98 ? -11.985 3.319 6.949 1.00 95.38 98 GLY A N 1
ATOM 718 C CA . GLY A 1 98 ? -11.684 1.896 6.809 1.00 95.38 98 GLY A CA 1
ATOM 719 C C . GLY A 1 98 ? -10.807 1.388 7.949 1.00 95.38 98 GLY A C 1
ATOM 720 O O . GLY A 1 98 ? -10.718 2.008 9.011 1.00 95.38 98 GLY A O 1
ATOM 721 N N . GLN A 1 99 ? -10.132 0.264 7.722 1.00 97.88 99 GLN A N 1
ATOM 722 C CA . GLN A 1 99 ? -9.238 -0.333 8.715 1.00 97.88 99 GLN A CA 1
ATOM 723 C C . GLN A 1 99 ? -7.788 -0.011 8.376 1.00 97.88 99 GLN A C 1
ATOM 725 O O . GLN A 1 99 ? -7.341 -0.268 7.262 1.00 97.88 99 GLN A O 1
ATOM 730 N N . TYR A 1 100 ? -7.053 0.517 9.350 1.00 98.38 100 TYR A N 1
ATOM 731 C CA . TYR A 1 100 ? -5.611 0.697 9.253 1.00 98.38 100 TYR A CA 1
ATOM 732 C C . TYR A 1 100 ? -4.908 -0.506 9.886 1.00 98.38 100 TYR A C 1
ATOM 734 O O . TYR A 1 100 ? -5.159 -0.826 11.049 1.00 98.38 100 TYR A O 1
ATOM 742 N N . ILE A 1 101 ? -4.009 -1.142 9.141 1.00 98.25 101 ILE A N 1
ATOM 743 C CA . ILE A 1 101 ? -3.191 -2.268 9.592 1.00 98.25 101 ILE A CA 1
ATOM 744 C C . ILE A 1 101 ? -1.721 -1.859 9.549 1.00 98.25 101 ILE A C 1
ATOM 746 O O . ILE A 1 101 ? -1.230 -1.401 8.520 1.00 98.25 101 ILE A O 1
ATOM 750 N N . ASP A 1 102 ? -1.020 -2.067 10.660 1.00 97.69 102 ASP A N 1
ATOM 751 C CA . ASP A 1 102 ? 0.434 -1.929 10.738 1.00 97.69 102 ASP A CA 1
ATOM 752 C C . ASP A 1 102 ? 1.097 -3.180 10.137 1.00 97.69 102 ASP A C 1
ATOM 754 O O . ASP A 1 102 ? 0.985 -4.281 10.682 1.00 97.69 102 ASP A O 1
ATOM 758 N N . GLY A 1 103 ? 1.714 -3.034 8.965 1.00 95.81 103 GLY A N 1
ATOM 759 C CA . GLY A 1 103 ? 2.304 -4.112 8.179 1.00 95.81 103 GLY A CA 1
ATOM 760 C C . GLY A 1 103 ? 3.829 -4.029 8.125 1.00 95.81 103 GLY A C 1
ATOM 761 O O . GLY A 1 103 ? 4.421 -2.972 7.941 1.00 95.81 103 GLY A O 1
ATOM 762 N N . GLY A 1 104 ? 4.498 -5.177 8.230 1.00 94.38 104 GLY A N 1
ATOM 763 C CA . GLY A 1 104 ? 5.957 -5.263 8.140 1.00 94.38 104 GLY A CA 1
ATOM 764 C C . GLY A 1 104 ? 6.407 -6.138 6.977 1.00 94.38 104 GLY A C 1
ATOM 765 O O . GLY A 1 104 ? 6.070 -7.319 6.924 1.00 94.38 104 GLY A O 1
ATOM 766 N N . ILE A 1 105 ? 7.223 -5.591 6.072 1.00 94.38 105 ILE A N 1
ATOM 767 C CA . ILE A 1 105 ? 7.932 -6.396 5.068 1.00 94.38 105 ILE A CA 1
ATOM 768 C C . ILE A 1 105 ? 9.282 -6.814 5.649 1.00 94.38 105 ILE A C 1
ATOM 770 O O . ILE A 1 105 ? 10.160 -5.981 5.870 1.00 94.38 105 ILE A O 1
ATOM 774 N N . VAL A 1 106 ? 9.460 -8.117 5.865 1.00 92.94 106 VAL A N 1
ATOM 775 C CA . VAL A 1 106 ? 10.720 -8.698 6.343 1.00 92.94 106 VAL A CA 1
ATOM 776 C C . VAL A 1 106 ? 11.438 -9.381 5.183 1.00 92.94 106 VAL A C 1
ATOM 778 O O . VAL A 1 106 ? 10.915 -10.317 4.582 1.00 92.94 106 VAL A O 1
ATOM 781 N N . GLY A 1 107 ? 12.659 -8.931 4.893 1.00 91.12 107 GLY A N 1
ATOM 782 C CA . GLY A 1 107 ? 13.503 -9.477 3.829 1.00 91.12 107 GLY A CA 1
ATOM 783 C C . GLY A 1 107 ? 13.638 -8.564 2.608 1.00 91.12 107 GLY A C 1
ATOM 784 O O . GLY A 1 107 ? 13.238 -7.400 2.611 1.00 91.12 107 GLY A O 1
ATOM 785 N N . GLY A 1 108 ? 14.286 -9.093 1.569 1.00 91.56 108 GLY A N 1
ATOM 786 C CA . GLY A 1 108 ? 14.486 -8.391 0.300 1.00 91.56 108 GLY A CA 1
ATOM 787 C C . GLY A 1 108 ? 13.246 -8.413 -0.607 1.00 91.56 108 GLY A C 1
ATOM 788 O O . GLY A 1 108 ? 12.208 -8.954 -0.232 1.00 91.56 108 GLY A O 1
ATOM 789 N N . PRO A 1 109 ? 13.347 -7.845 -1.822 1.00 90.44 109 PRO A N 1
ATOM 790 C CA . PRO A 1 109 ? 12.274 -7.884 -2.813 1.00 90.44 109 PRO A CA 1
ATOM 791 C C . PRO A 1 109 ? 11.738 -9.302 -3.056 1.00 90.44 109 PRO A C 1
ATOM 793 O O . PRO A 1 109 ? 12.511 -10.228 -3.299 1.00 90.44 109 PRO A O 1
ATOM 796 N N . ALA A 1 110 ? 10.413 -9.445 -3.043 1.00 90.00 110 ALA A N 1
ATOM 797 C CA . ALA A 1 110 ? 9.682 -10.708 -3.178 1.00 90.00 110 ALA A CA 1
ATOM 798 C C . ALA A 1 110 ? 9.595 -11.229 -4.629 1.00 90.00 110 ALA A C 1
ATOM 800 O O . ALA A 1 110 ? 8.565 -11.739 -5.063 1.00 90.00 110 ALA A O 1
ATOM 801 N N . TRP A 1 111 ? 10.662 -11.075 -5.412 1.00 88.62 111 TRP A N 1
ATOM 802 C CA . TRP A 1 111 ? 10.729 -11.703 -6.729 1.00 88.62 111 TRP A CA 1
ATOM 803 C C . TRP A 1 111 ? 10.787 -13.221 -6.556 1.00 88.62 111 TRP A C 1
ATOM 805 O O . TRP A 1 111 ? 11.487 -13.709 -5.663 1.00 88.62 111 TRP A O 1
ATOM 815 N N . LYS A 1 112 ? 10.092 -13.980 -7.415 1.00 71.81 112 LYS A N 1
ATOM 816 C CA . LYS A 1 112 ? 10.326 -15.427 -7.494 1.00 71.81 112 LYS A CA 1
ATOM 817 C C . LYS A 1 112 ? 11.817 -15.628 -7.752 1.00 71.81 112 LYS A C 1
ATOM 819 O O . LYS A 1 112 ? 12.324 -15.208 -8.789 1.00 71.81 112 LYS A O 1
ATOM 824 N N . LYS A 1 113 ? 12.522 -16.257 -6.809 1.00 57.72 113 LYS A N 1
ATOM 825 C CA . LYS A 1 113 ? 13.812 -16.860 -7.134 1.00 57.72 113 LYS A CA 1
ATOM 826 C C . LYS A 1 113 ? 13.515 -17.932 -8.175 1.00 57.72 113 LYS A C 1
ATOM 828 O O . LYS A 1 113 ? 12.658 -18.782 -7.924 1.00 57.72 113 LYS A O 1
ATOM 833 N N . GLU A 1 114 ? 14.203 -17.903 -9.315 1.00 51.62 114 GLU A N 1
ATOM 834 C CA . GLU A 1 114 ? 14.374 -19.137 -10.075 1.00 51.62 114 GLU A CA 1
ATOM 835 C C . GLU A 1 114 ? 14.867 -20.179 -9.075 1.00 51.62 114 GLU A C 1
ATOM 837 O O . GLU A 1 114 ? 15.788 -19.924 -8.290 1.00 51.62 114 GLU A O 1
ATOM 842 N N . SER A 1 115 ? 14.154 -21.298 -8.996 1.00 51.25 115 SER A N 1
ATOM 843 C CA . SER A 1 115 ? 14.570 -22.422 -8.177 1.00 51.25 115 SER A CA 1
ATOM 844 C C . SER A 1 115 ? 15.894 -22.884 -8.768 1.00 51.25 115 SER A C 1
ATOM 846 O O . SER A 1 115 ? 15.905 -23.583 -9.772 1.00 51.25 115 SER A O 1
ATOM 848 N N . GLY A 1 116 ? 17.007 -22.418 -8.208 1.00 48.28 116 GLY A N 1
ATOM 849 C CA . GLY A 1 116 ? 18.323 -22.959 -8.504 1.00 48.28 116 GLY A CA 1
ATOM 850 C C . GLY A 1 116 ? 18.399 -24.361 -7.916 1.00 48.28 116 GLY A C 1
ATOM 851 O O . GLY A 1 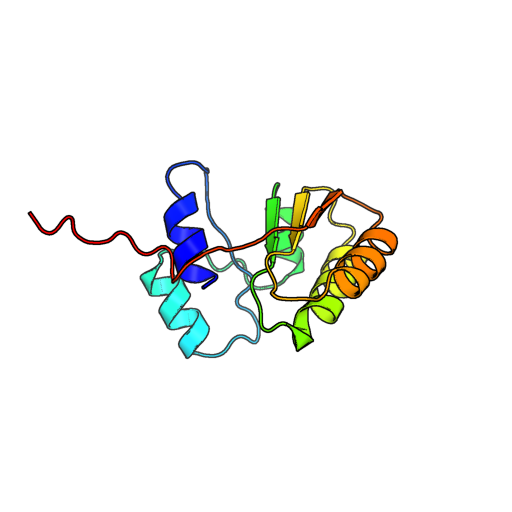116 ? 18.910 -24.532 -6.812 1.00 48.28 116 GLY A O 1
ATOM 852 N N . THR A 1 117 ? 17.794 -25.322 -8.610 1.00 43.34 117 THR A N 1
ATOM 853 C CA . THR A 1 117 ? 18.283 -26.701 -8.663 1.00 43.34 117 THR A CA 1
ATOM 854 C C . THR A 1 117 ? 19.361 -26.778 -9.723 1.00 43.34 117 THR A C 1
ATOM 856 O O . THR A 1 117 ? 19.085 -26.270 -10.834 1.00 43.34 117 THR A O 1
#

Radius of gyration: 14.37 Å; chains: 1; bounding box: 32×39×34 Å

Foldseek 3Di:
DVLLVQLVCVVPDPAAEDACAPHDPVVVVSNVVSVHHHLHHPLSVLVPDLEAEDDDEQVCQLVVLVVSQVSLRAHEYEDAYPDDPVVLVVSQVSRDNYHYHDHYDPDDRNHPDPPPD

pLDDT: mean 94.03, std 9.73, range [43.34, 98.5]

Organism: NCBI:txid408172

InterPro domains:
  IPR036291 NAD(P)-binding domain superfamily [SSF51735] (16-109)

Secondary structure (DSSP, 8-state):
-HHHHHHHHGGGSS--EE--TT--HHHHHHHHHTT-EE--SHHHHHHH-SEEEE-S-TTTHHHHHHHHHHTT--SEEEE-S---HHHHHHHHHH--SSEEEE----SS--PPPP---

Sequence (117 aa):
MGASVGVAASPNVDSVIWAGDDRSKASHERADAAGLINCGKLENLTQQSDVILSICPPHDAESVVRSISNLQFPGLFVDCNAISPEKTCQLSNSFKFGQYIDGGIVGGPAWKKESGT